Protein AF-A0A1V5Q968-F1 (afdb_monomer_lite)

pLDDT: mean 82.08, std 19.2, range [37.78, 97.69]

Radius of gyration: 20.7 Å; chains: 1; bounding box: 50×70×48 Å

Foldseek 3Di:
DVVVVVVVVVVVVVVVVVVLWVVQQVLQQQDADVVPRDGPVVVVVVVLVPDAADKADWDWTWDDPDVQKIKIKTKIWGQHPVRDIDIWIWIWIARRVVSDIDDTDIDDPVRRVPPVVPPPDDPPPPPDDDPDDDDD

Structure (mmCIF, N/CA/C/O backbone):
data_AF-A0A1V5Q968-F1
#
_entry.id   AF-A0A1V5Q968-F1
#
loop_
_atom_site.group_PDB
_atom_site.id
_atom_site.type_symbol
_atom_site.label_atom_id
_atom_site.label_alt_id
_atom_site.label_comp_id
_atom_site.label_asym_id
_atom_site.label_entity_id
_atom_site.label_seq_id
_atom_site.pdbx_PDB_ins_code
_atom_site.Cartn_x
_atom_site.Cartn_y
_atom_site.Cartn_z
_atom_site.occupancy
_atom_site.B_iso_or_equiv
_atom_site.auth_seq_id
_atom_site.auth_comp_id
_atom_site.auth_asym_id
_atom_site.auth_atom_id
_atom_site.pdbx_PDB_model_num
ATOM 1 N N . MET A 1 1 ? -17.257 30.651 23.021 1.00 62.47 1 MET A N 1
ATOM 2 C CA . MET A 1 1 ? -17.282 29.388 23.792 1.00 62.47 1 MET A CA 1
ATOM 3 C C . MET A 1 1 ? -17.644 28.186 22.922 1.00 62.47 1 MET A C 1
ATOM 5 O O . MET A 1 1 ? -16.875 27.240 22.908 1.00 62.47 1 MET A O 1
ATOM 9 N N . GLU A 1 2 ? -18.739 28.212 22.153 1.00 67.50 2 GLU A N 1
ATOM 10 C CA . GLU A 1 2 ? -19.165 27.058 21.330 1.00 67.50 2 GLU A CA 1
ATOM 11 C C . GLU A 1 2 ? -18.267 26.792 20.101 1.00 67.50 2 GLU A C 1
ATOM 13 O O . GLU A 1 2 ? -17.899 25.649 19.837 1.00 67.50 2 GLU A O 1
ATOM 18 N N . ALA A 1 3 ? -17.796 27.847 19.425 1.00 71.81 3 ALA A N 1
ATOM 19 C CA . ALA A 1 3 ? -16.894 27.733 18.270 1.00 71.81 3 ALA A CA 1
ATOM 20 C C . ALA A 1 3 ? -15.523 27.105 18.607 1.00 71.81 3 ALA A C 1
ATOM 22 O O . ALA A 1 3 ? -14.977 26.327 17.829 1.00 71.81 3 ALA A O 1
ATOM 23 N N . GLU A 1 4 ? -14.973 27.391 19.792 1.00 68.19 4 GLU A N 1
ATOM 24 C CA . GLU A 1 4 ? -13.705 26.800 20.249 1.00 68.19 4 GLU A CA 1
ATOM 25 C C . GLU A 1 4 ? -13.852 25.315 20.603 1.00 68.19 4 GLU A C 1
ATOM 27 O O . GLU A 1 4 ? -12.919 24.535 20.406 1.00 68.19 4 GLU A O 1
ATOM 32 N N . TRP A 1 5 ? -15.020 24.906 21.107 1.00 73.69 5 TRP A N 1
ATOM 33 C CA . TRP A 1 5 ? -15.309 23.503 21.397 1.00 73.69 5 TRP A CA 1
ATOM 34 C C . TRP A 1 5 ? -15.443 22.690 20.104 1.00 73.69 5 TRP A C 1
ATOM 36 O O . TRP A 1 5 ? -14.804 21.646 19.972 1.00 73.69 5 TRP A O 1
ATOM 46 N N . GLN A 1 6 ? -16.164 23.218 19.109 1.00 73.75 6 GLN A N 1
ATOM 47 C CA . GLN A 1 6 ? -16.288 22.588 17.791 1.00 73.75 6 GLN A CA 1
ATOM 48 C C . GLN A 1 6 ? -14.936 22.456 17.070 1.00 73.75 6 GLN A C 1
ATOM 50 O O . GLN A 1 6 ? -14.650 21.411 16.487 1.00 73.75 6 GLN A O 1
ATOM 55 N N . MET A 1 7 ? -14.067 23.470 17.154 1.00 73.56 7 MET A N 1
ATOM 56 C CA . MET A 1 7 ? -12.724 23.416 16.562 1.00 73.56 7 MET A CA 1
ATOM 57 C C . MET A 1 7 ? -11.813 22.384 17.247 1.00 73.56 7 MET A C 1
ATOM 59 O O . MET A 1 7 ? -11.052 21.684 16.585 1.00 73.56 7 MET A O 1
ATOM 63 N N . ARG A 1 8 ? -11.877 22.251 18.577 1.00 70.31 8 ARG A N 1
ATOM 64 C CA . ARG A 1 8 ? -11.086 21.240 19.301 1.00 70.31 8 ARG A CA 1
ATOM 65 C C . ARG A 1 8 ? -11.533 19.818 18.977 1.00 70.31 8 ARG A C 1
ATOM 67 O O . ARG A 1 8 ? -10.690 18.932 18.841 1.00 70.31 8 ARG A O 1
ATOM 74 N N . GLU A 1 9 ? -12.837 19.607 18.843 1.00 63.97 9 GLU A N 1
ATOM 75 C CA . GLU A 1 9 ? -13.395 18.300 18.505 1.00 63.97 9 GLU A CA 1
ATOM 76 C C . GLU A 1 9 ? -13.070 17.908 17.055 1.00 63.97 9 GLU A C 1
ATOM 78 O O . GLU A 1 9 ? -12.655 16.777 16.813 1.00 63.97 9 GLU A O 1
ATOM 83 N N . SER A 1 10 ? -13.115 18.848 16.104 1.00 61.22 10 SER A N 1
ATOM 84 C CA . SER A 1 10 ? -12.710 18.573 14.718 1.00 61.22 10 SER A CA 1
ATOM 85 C C . SER A 1 10 ? -11.217 18.237 14.591 1.00 61.22 10 SER A C 1
ATOM 87 O O . SER A 1 10 ? -10.847 17.312 13.860 1.00 61.22 10 SER A O 1
ATOM 89 N N . ILE A 1 11 ? -10.349 18.913 15.355 1.00 67.62 11 ILE A N 1
ATOM 90 C CA . ILE A 1 11 ? -8.916 18.586 15.432 1.00 67.62 11 ILE A CA 1
ATOM 91 C C . ILE A 1 11 ? -8.724 17.182 16.012 1.00 67.62 11 ILE A C 1
ATOM 93 O O . ILE A 1 11 ? -7.973 16.384 15.453 1.00 67.62 11 ILE A O 1
ATOM 97 N N . ARG A 1 12 ? -9.420 16.842 17.104 1.00 63.16 12 ARG A N 1
ATOM 98 C CA . ARG A 1 12 ? -9.338 15.509 17.719 1.00 63.16 12 ARG A CA 1
ATOM 99 C C . ARG A 1 12 ? -9.789 14.415 16.751 1.00 63.16 12 ARG A C 1
ATOM 101 O O . ARG A 1 12 ? -9.115 13.393 16.654 1.00 63.16 12 ARG A O 1
ATOM 108 N N . GLN A 1 13 ? -10.883 14.629 16.025 1.00 62.81 13 GLN A N 1
ATOM 109 C CA . GLN A 1 13 ? -11.390 13.673 15.039 1.00 62.81 13 GLN A CA 1
ATOM 110 C C . GLN A 1 13 ? -10.415 13.485 13.872 1.00 62.81 13 GLN A C 1
ATOM 112 O O . GLN A 1 13 ? -10.159 12.350 13.479 1.00 62.81 13 GLN A O 1
ATOM 117 N N . THR A 1 14 ? -9.799 14.568 13.388 1.00 65.56 14 THR A N 1
ATOM 118 C CA . THR A 1 14 ? -8.757 14.505 12.348 1.00 65.56 14 THR A CA 1
ATOM 119 C C . THR A 1 14 ? -7.529 13.727 12.831 1.00 65.56 14 THR A C 1
ATOM 121 O O . THR A 1 14 ? -7.051 12.828 12.145 1.00 65.56 14 THR A O 1
ATOM 124 N N . LEU A 1 15 ? -7.047 14.009 14.048 1.00 65.06 15 LEU A N 1
ATOM 125 C CA . LEU A 1 15 ? -5.900 13.305 14.634 1.00 65.06 15 LEU A CA 1
ATOM 126 C C . LEU A 1 15 ? -6.199 11.823 14.902 1.00 65.06 15 LEU A C 1
ATOM 128 O O . LEU A 1 15 ? -5.316 10.980 14.755 1.00 65.06 15 LEU A O 1
ATOM 132 N N . SER A 1 16 ? -7.433 11.497 15.297 1.00 68.38 16 SER A N 1
ATOM 133 C CA . SER A 1 16 ? -7.873 10.110 15.467 1.00 68.38 16 SER A CA 1
ATOM 134 C C . SER A 1 16 ? -7.929 9.379 14.127 1.00 68.38 16 SER A C 1
ATOM 136 O O . SER A 1 16 ? -7.451 8.254 14.043 1.00 68.38 16 SER A O 1
ATOM 138 N N . GLY A 1 17 ? -8.455 10.027 13.082 1.00 74.69 17 GLY A N 1
ATOM 139 C CA . GLY A 1 17 ? -8.493 9.485 11.724 1.00 74.69 17 GLY A CA 1
ATOM 140 C C . GLY A 1 17 ? -7.100 9.141 11.200 1.00 74.69 17 GLY A C 1
ATOM 141 O O . GLY A 1 17 ? -6.886 8.007 10.787 1.00 74.69 17 GLY A O 1
ATOM 142 N N . GLY A 1 18 ? -6.136 10.059 11.333 1.00 81.25 18 GLY A N 1
ATOM 143 C CA . GLY A 1 18 ? -4.750 9.812 10.915 1.00 81.25 18 GLY A CA 1
ATOM 144 C C . GLY A 1 18 ? -4.086 8.645 11.658 1.00 81.25 18 GLY A C 1
ATOM 145 O O . GLY A 1 18 ? -3.414 7.822 11.046 1.00 81.25 18 GLY A O 1
ATOM 146 N N . ARG A 1 19 ? -4.335 8.493 12.967 1.00 87.56 19 ARG A N 1
ATOM 147 C CA . ARG A 1 19 ? -3.833 7.333 13.730 1.00 87.56 19 ARG A CA 1
ATOM 148 C C . ARG A 1 19 ? -4.459 6.012 13.287 1.00 87.56 19 ARG A C 1
ATOM 150 O O . ARG A 1 19 ? -3.768 4.998 13.267 1.00 87.56 19 ARG A O 1
ATOM 157 N N . GLU A 1 20 ? -5.756 6.006 12.981 1.00 90.88 20 GLU A N 1
ATOM 158 C CA . GLU A 1 20 ? -6.440 4.814 12.466 1.00 90.88 20 GLU A CA 1
ATOM 159 C C . GLU A 1 20 ? -5.928 4.448 11.058 1.00 90.88 20 GLU A C 1
ATOM 161 O O . GLU A 1 20 ? -5.723 3.270 10.774 1.00 90.88 20 GLU A O 1
ATOM 166 N N . GLU A 1 21 ? -5.647 5.437 10.204 1.00 93.44 21 GLU A N 1
ATOM 167 C CA . GLU A 1 21 ? -5.041 5.240 8.878 1.00 93.44 21 GLU A CA 1
ATOM 168 C C . GLU A 1 21 ? -3.638 4.626 8.972 1.00 93.44 21 GLU A C 1
ATOM 170 O O . GLU A 1 21 ? -3.377 3.597 8.344 1.00 93.44 21 GLU A O 1
ATOM 175 N N . ASP A 1 22 ? -2.763 5.184 9.812 1.00 95.00 22 ASP A N 1
ATOM 176 C CA . ASP A 1 22 ? -1.421 4.640 10.055 1.00 95.00 22 ASP A CA 1
ATOM 177 C C . ASP A 1 22 ? -1.481 3.215 10.627 1.00 95.00 22 ASP A C 1
ATOM 179 O O . ASP A 1 22 ? -0.702 2.339 10.233 1.00 95.00 22 ASP A O 1
ATOM 183 N N . ALA A 1 23 ? -2.434 2.953 11.529 1.00 94.94 23 ALA A N 1
ATOM 184 C CA . ALA A 1 23 ? -2.665 1.623 12.079 1.00 94.94 23 ALA A CA 1
ATOM 185 C C . ALA A 1 23 ? -3.129 0.632 11.000 1.00 94.94 23 ALA A C 1
ATOM 187 O O . ALA A 1 23 ? -2.669 -0.509 10.995 1.00 94.94 23 ALA A O 1
ATOM 188 N N . ALA A 1 24 ? -3.988 1.052 10.066 1.00 96.88 24 ALA A N 1
ATOM 189 C CA . ALA A 1 24 ? -4.430 0.214 8.953 1.00 96.88 24 ALA A CA 1
ATOM 190 C C . ALA A 1 24 ? -3.278 -0.112 7.993 1.00 96.88 24 ALA A C 1
ATOM 192 O O . ALA A 1 24 ? -3.108 -1.274 7.623 1.00 96.88 24 ALA A O 1
ATOM 193 N N . ILE A 1 25 ? -2.446 0.877 7.642 1.00 97.69 25 ILE A N 1
ATOM 194 C CA . ILE A 1 25 ? -1.252 0.660 6.809 1.00 97.69 25 ILE A CA 1
ATOM 195 C C . ILE A 1 25 ? -0.288 -0.303 7.502 1.00 97.69 25 ILE A C 1
ATOM 197 O O . ILE A 1 25 ? 0.180 -1.256 6.881 1.00 97.69 25 ILE A O 1
ATOM 201 N N . THR A 1 26 ? -0.005 -0.077 8.786 1.00 97.56 26 THR A N 1
ATOM 202 C CA . THR A 1 26 ? 0.889 -0.934 9.581 1.00 97.56 26 THR A CA 1
ATOM 203 C C . THR A 1 26 ? 0.372 -2.366 9.609 1.00 97.56 26 THR A C 1
ATOM 205 O O . THR A 1 26 ? 1.103 -3.298 9.284 1.00 97.56 26 THR A O 1
ATOM 208 N N . MET A 1 27 ? -0.921 -2.529 9.889 1.00 97.38 27 MET A N 1
ATOM 209 C CA . MET A 1 27 ? -1.563 -3.831 9.946 1.00 97.38 27 MET A CA 1
ATOM 210 C C . MET A 1 27 ? -1.476 -4.592 8.617 1.00 97.38 27 MET A C 1
ATOM 212 O O . MET A 1 27 ? -1.217 -5.791 8.630 1.00 97.38 27 MET A O 1
ATOM 216 N N . VAL A 1 28 ? -1.656 -3.916 7.477 1.00 97.38 28 VAL A N 1
ATOM 217 C CA . VAL A 1 28 ? -1.469 -4.546 6.160 1.00 97.38 28 VAL A CA 1
ATOM 218 C C . VAL A 1 28 ? -0.020 -4.937 5.956 1.00 97.38 28 VAL A C 1
ATOM 220 O O . VAL A 1 28 ? 0.241 -6.083 5.619 1.00 97.38 28 VAL A O 1
ATOM 223 N N . ARG A 1 29 ? 0.923 -4.018 6.189 1.00 97.50 29 ARG A N 1
ATOM 224 C CA . ARG A 1 29 ? 2.355 -4.250 5.955 1.00 97.50 29 ARG A CA 1
ATOM 225 C C . ARG A 1 29 ? 2.900 -5.432 6.753 1.00 97.50 29 ARG A C 1
ATOM 227 O O . ARG A 1 29 ? 3.737 -6.160 6.227 1.00 97.50 29 ARG A O 1
ATOM 234 N N . GLU A 1 30 ? 2.423 -5.620 7.979 1.00 96.56 30 GLU A N 1
ATOM 235 C CA . GLU A 1 30 ? 2.827 -6.708 8.87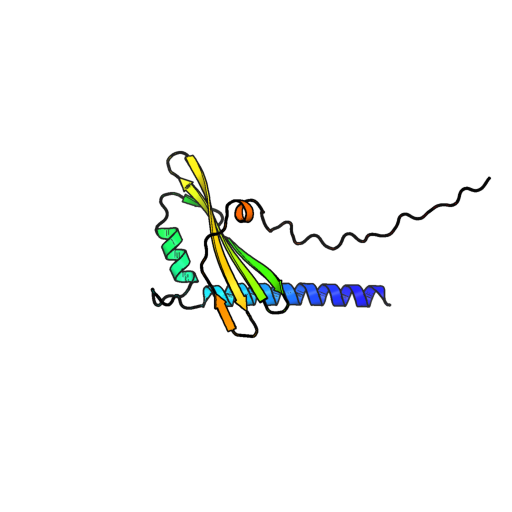7 1.00 96.56 30 GLU A CA 1
ATOM 236 C C . GLU A 1 30 ? 2.047 -8.013 8.652 1.00 96.56 30 GLU A C 1
ATOM 238 O O . GLU A 1 30 ? 2.467 -9.069 9.130 1.00 96.56 30 GLU A O 1
ATOM 243 N N . HIS A 1 31 ? 0.930 -7.973 7.918 1.00 95.12 31 HIS A N 1
ATOM 244 C CA . HIS A 1 31 ? 0.133 -9.162 7.637 1.00 95.12 31 HIS A CA 1
ATOM 245 C C . HIS A 1 31 ? 0.948 -10.202 6.859 1.00 95.12 31 HIS A C 1
ATOM 247 O O . HIS A 1 31 ? 1.742 -9.862 5.982 1.00 95.12 31 HIS A O 1
ATOM 253 N N . LYS A 1 32 ? 0.749 -11.484 7.171 1.00 93.00 32 LYS A N 1
ATOM 254 C CA . LYS A 1 32 ? 1.422 -12.589 6.483 1.00 93.00 32 LYS A CA 1
ATOM 255 C C . LYS A 1 32 ? 0.696 -12.925 5.187 1.00 93.00 32 LYS A C 1
ATOM 257 O O . LYS A 1 32 ? -0.508 -13.150 5.201 1.00 93.00 32 LYS A O 1
ATOM 262 N N . VAL A 1 33 ? 1.436 -13.017 4.087 1.00 86.69 33 VAL A N 1
ATOM 263 C CA . VAL A 1 33 ? 0.923 -13.550 2.820 1.00 86.69 33 VAL A CA 1
ATOM 264 C C . VAL A 1 33 ? 0.945 -15.081 2.909 1.00 86.69 33 VAL A C 1
ATOM 266 O O . VAL A 1 33 ? 2.041 -15.648 2.971 1.00 86.69 33 VAL A O 1
ATOM 269 N N . PRO A 1 34 ? -0.215 -15.771 2.915 1.00 77.38 34 PRO A N 1
ATOM 270 C CA . PRO A 1 34 ? -0.275 -17.210 3.191 1.00 77.38 34 PRO A CA 1
ATOM 271 C C . PRO A 1 34 ? 0.568 -18.068 2.241 1.00 77.38 34 PRO A C 1
ATOM 273 O O . PRO A 1 34 ? 1.122 -19.082 2.649 1.00 77.38 34 PRO A O 1
ATOM 276 N N . GLU A 1 35 ? 0.691 -17.651 0.982 1.00 79.31 35 GLU A N 1
ATOM 277 C CA . GLU A 1 35 ? 1.375 -18.417 -0.067 1.00 79.31 35 GLU A CA 1
ATOM 278 C C . GLU A 1 35 ? 2.905 -18.302 -0.022 1.00 79.31 35 GLU A C 1
ATOM 280 O O . GLU A 1 35 ? 3.602 -19.133 -0.599 1.00 79.31 35 GLU A O 1
ATOM 285 N N . ALA A 1 36 ? 3.442 -17.275 0.645 1.00 77.56 36 ALA A N 1
ATOM 286 C CA . ALA A 1 36 ? 4.862 -16.926 0.571 1.00 77.56 36 ALA A CA 1
ATOM 287 C C . ALA A 1 36 ? 5.574 -16.880 1.935 1.00 77.56 36 ALA A C 1
ATOM 289 O O . ALA A 1 36 ? 6.781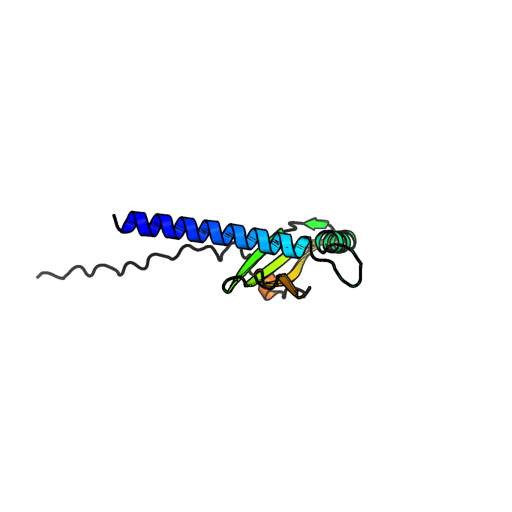 -16.640 1.966 1.00 77.56 36 ALA A O 1
ATOM 290 N N . ASP A 1 37 ? 4.840 -17.073 3.040 1.00 86.81 37 ASP A N 1
ATOM 291 C CA . ASP A 1 37 ? 5.310 -17.002 4.439 1.00 86.81 37 ASP A CA 1
ATOM 292 C C . ASP A 1 37 ? 6.126 -15.734 4.786 1.00 86.81 37 ASP A C 1
ATOM 294 O O . ASP A 1 37 ? 6.929 -15.676 5.719 1.00 86.81 37 ASP A O 1
ATOM 298 N N . VAL A 1 38 ? 5.889 -14.654 4.049 1.00 92.50 38 VAL A N 1
ATOM 299 C CA . VAL A 1 38 ? 6.505 -13.340 4.261 1.00 92.50 38 VAL A CA 1
ATOM 300 C C . VAL A 1 38 ? 5.450 -12.310 4.624 1.00 92.50 38 VAL A C 1
ATOM 302 O O . VAL A 1 38 ? 4.253 -12.522 4.415 1.00 92.50 38 VAL A O 1
ATOM 305 N N . SER A 1 39 ? 5.889 -11.196 5.199 1.00 96.56 39 SER A N 1
ATOM 306 C CA . SER A 1 39 ? 5.017 -10.040 5.390 1.00 96.56 39 SER A CA 1
ATOM 307 C C . SER A 1 39 ? 4.583 -9.454 4.041 1.00 96.56 39 SER A C 1
ATOM 309 O O . SER A 1 39 ? 5.292 -9.579 3.038 1.00 96.56 39 SER A O 1
ATOM 311 N N . VAL A 1 40 ? 3.441 -8.769 3.998 1.00 96.25 40 VAL A N 1
ATOM 312 C CA . VAL A 1 40 ? 3.013 -8.026 2.802 1.00 96.25 40 VAL A CA 1
ATOM 313 C C . VAL A 1 40 ? 4.066 -6.993 2.406 1.00 96.25 40 VAL A C 1
ATOM 315 O O . VAL A 1 40 ? 4.293 -6.806 1.217 1.00 96.25 40 VAL A O 1
ATOM 318 N N . ALA A 1 41 ? 4.742 -6.345 3.360 1.00 96.19 41 ALA A N 1
ATOM 319 C CA . ALA A 1 41 ? 5.807 -5.392 3.046 1.00 96.19 41 ALA A CA 1
ATOM 320 C C . ALA A 1 41 ? 6.964 -6.043 2.267 1.00 96.19 41 ALA A C 1
ATOM 322 O O . ALA A 1 41 ? 7.402 -5.503 1.253 1.00 96.19 41 ALA A O 1
ATOM 323 N N . GLU A 1 42 ? 7.428 -7.213 2.709 1.00 96.38 42 GLU A N 1
ATOM 324 C CA . GLU A 1 42 ? 8.468 -7.979 2.010 1.00 96.38 42 GLU A CA 1
ATOM 325 C C . GLU A 1 42 ? 7.974 -8.503 0.660 1.00 96.38 42 GLU A C 1
ATOM 327 O O . GLU A 1 42 ? 8.708 -8.475 -0.326 1.00 96.38 42 GLU A O 1
ATOM 332 N N . TRP A 1 43 ? 6.725 -8.965 0.591 1.00 95.56 43 TRP A N 1
ATOM 333 C CA . TRP A 1 43 ? 6.125 -9.424 -0.656 1.00 95.56 43 TRP A CA 1
ATOM 334 C C . TRP A 1 43 ? 5.988 -8.288 -1.680 1.00 95.56 43 TRP A C 1
ATOM 336 O O . TRP A 1 43 ? 6.380 -8.469 -2.829 1.00 95.56 43 TRP A O 1
ATOM 346 N N . VAL A 1 44 ? 5.528 -7.101 -1.270 1.00 95.50 44 VAL A N 1
ATOM 347 C CA . VAL A 1 44 ? 5.474 -5.909 -2.132 1.00 95.50 44 VAL A CA 1
ATOM 348 C C . VAL A 1 44 ? 6.869 -5.543 -2.623 1.00 95.50 44 VAL A C 1
ATOM 350 O O . VAL A 1 44 ? 7.022 -5.246 -3.802 1.00 95.50 44 VAL A O 1
ATOM 353 N N . GLN A 1 45 ? 7.895 -5.617 -1.771 1.00 95.62 45 GLN A N 1
ATOM 354 C CA . GLN A 1 45 ? 9.265 -5.367 -2.218 1.00 95.62 45 GLN A CA 1
ATOM 355 C C . GLN A 1 45 ? 9.683 -6.349 -3.322 1.00 95.62 45 GLN A C 1
ATOM 357 O O . GLN A 1 45 ? 10.187 -5.913 -4.349 1.00 95.62 45 GLN A O 1
ATOM 362 N N . ARG A 1 46 ? 9.376 -7.647 -3.180 1.00 95.00 46 ARG A N 1
ATOM 363 C CA . ARG A 1 46 ? 9.630 -8.643 -4.239 1.00 95.00 46 ARG A CA 1
ATOM 364 C C . ARG A 1 46 ? 8.872 -8.338 -5.531 1.00 95.00 46 ARG A C 1
ATOM 366 O O . ARG A 1 46 ? 9.401 -8.588 -6.608 1.00 95.00 46 ARG A O 1
ATOM 373 N N . VAL A 1 47 ? 7.647 -7.816 -5.432 1.00 92.94 47 VAL A N 1
ATOM 374 C CA . VAL A 1 47 ? 6.877 -7.371 -6.604 1.00 92.94 47 VAL A CA 1
ATOM 375 C C . VAL A 1 47 ? 7.600 -6.228 -7.307 1.00 92.94 47 VAL A C 1
ATOM 377 O O . VAL A 1 47 ? 7.734 -6.281 -8.523 1.00 92.94 47 VAL A O 1
ATOM 380 N N . LEU A 1 48 ? 8.087 -5.229 -6.564 1.00 95.00 48 LEU A N 1
ATOM 381 C CA . LEU A 1 48 ? 8.836 -4.106 -7.133 1.00 95.00 48 LEU A CA 1
ATOM 382 C C . LEU A 1 48 ? 10.154 -4.555 -7.769 1.00 95.00 48 LEU A C 1
ATOM 384 O O . LEU A 1 48 ? 10.458 -4.129 -8.877 1.00 95.00 48 LEU A O 1
ATOM 388 N N . ASP A 1 49 ? 10.895 -5.442 -7.105 1.00 94.81 49 ASP A N 1
ATOM 389 C CA . ASP A 1 49 ? 12.179 -5.960 -7.594 1.00 94.81 49 ASP A CA 1
ATOM 390 C C . ASP A 1 49 ? 12.024 -6.795 -8.881 1.00 94.81 49 ASP A C 1
ATOM 392 O O . ASP A 1 49 ? 12.978 -6.958 -9.638 1.00 94.81 49 ASP A O 1
ATOM 396 N N . ALA A 1 50 ? 10.827 -7.336 -9.132 1.00 93.75 50 ALA A N 1
ATOM 397 C CA . ALA A 1 50 ? 10.500 -8.112 -10.326 1.00 93.75 50 ALA A CA 1
ATOM 398 C C . ALA A 1 50 ? 9.972 -7.261 -11.498 1.00 93.75 50 ALA A C 1
ATOM 400 O O . ALA A 1 50 ? 9.692 -7.807 -12.567 1.00 93.75 50 ALA A O 1
ATOM 401 N N . VAL A 1 51 ? 9.787 -5.949 -11.314 1.00 93.88 51 VAL A N 1
ATOM 402 C CA . VAL A 1 51 ? 9.340 -5.049 -12.383 1.00 93.88 51 VAL A CA 1
ATOM 403 C C . VAL A 1 51 ? 10.480 -4.799 -13.368 1.00 93.88 51 VAL A C 1
ATOM 405 O O . VAL A 1 51 ? 11.583 -4.435 -12.977 1.00 93.88 51 VAL A O 1
ATOM 408 N N . ASP A 1 52 ? 10.187 -4.938 -14.661 1.00 92.25 52 ASP A N 1
ATOM 409 C CA . ASP A 1 52 ? 11.081 -4.492 -15.729 1.00 92.25 52 ASP A CA 1
ATOM 410 C C . ASP A 1 52 ? 10.893 -2.985 -15.972 1.00 92.25 52 ASP A C 1
ATOM 412 O O . ASP A 1 52 ? 9.851 -2.550 -16.473 1.00 92.25 52 ASP A O 1
ATOM 416 N N . GLY A 1 53 ? 11.877 -2.190 -15.550 1.00 92.69 53 GLY A N 1
ATOM 417 C CA . GLY A 1 53 ? 11.870 -0.728 -15.620 1.00 92.69 53 GLY A CA 1
ATOM 418 C C . GLY A 1 53 ? 12.134 -0.052 -14.274 1.00 92.69 53 GLY A C 1
ATOM 419 O O . GLY A 1 53 ? 12.304 -0.700 -13.242 1.00 92.69 53 GLY A O 1
ATOM 420 N N . ASP A 1 54 ? 12.147 1.279 -14.284 1.00 95.62 54 ASP A N 1
ATOM 421 C CA . ASP A 1 54 ? 12.388 2.076 -13.084 1.00 95.62 54 ASP A CA 1
ATOM 422 C C . ASP A 1 54 ? 11.088 2.292 -12.304 1.00 95.62 54 ASP A C 1
ATOM 424 O O . ASP A 1 54 ? 10.120 2.879 -12.802 1.00 95.62 54 ASP A O 1
ATOM 428 N N . VAL A 1 55 ? 11.072 1.848 -11.046 1.00 96.06 55 VAL A N 1
ATOM 429 C CA . VAL A 1 55 ? 9.962 2.092 -10.120 1.00 96.06 55 VAL A CA 1
ATOM 430 C C . VAL A 1 55 ? 10.083 3.491 -9.524 1.00 96.06 55 VAL A C 1
ATOM 432 O O . VAL A 1 55 ? 11.064 3.840 -8.868 1.00 96.06 55 VAL A O 1
ATOM 435 N N . MET A 1 56 ? 9.031 4.283 -9.687 1.00 94.62 56 MET A N 1
ATOM 436 C CA . MET A 1 56 ? 8.935 5.651 -9.203 1.00 94.62 56 MET A CA 1
ATOM 437 C C . MET A 1 56 ? 7.729 5.838 -8.282 1.00 94.62 56 MET A C 1
ATOM 439 O O . MET A 1 56 ? 6.674 5.227 -8.452 1.00 94.62 56 MET A O 1
ATOM 443 N N . PHE A 1 57 ? 7.882 6.752 -7.322 1.00 94.12 57 PHE A N 1
ATOM 444 C CA . PHE A 1 57 ? 6.819 7.206 -6.418 1.00 94.12 57 PHE A CA 1
ATOM 445 C C . PHE A 1 57 ? 6.044 6.088 -5.683 1.00 94.12 57 PHE A C 1
ATOM 447 O O . PHE A 1 57 ? 4.815 6.171 -5.607 1.00 94.12 57 PHE A O 1
ATOM 454 N N . PRO A 1 58 ? 6.709 5.060 -5.113 1.00 95.62 58 PRO A N 1
ATOM 455 C CA . PRO A 1 58 ? 6.010 4.060 -4.315 1.00 95.62 58 PRO A CA 1
ATOM 456 C C . PRO A 1 58 ? 5.355 4.731 -3.104 1.00 95.62 58 PRO A C 1
ATOM 458 O O . PRO A 1 58 ? 6.004 5.458 -2.346 1.00 95.62 58 PRO A O 1
ATOM 461 N N . ARG A 1 59 ? 4.054 4.508 -2.917 1.00 95.31 59 ARG A N 1
ATOM 462 C CA . ARG A 1 59 ? 3.281 5.170 -1.863 1.00 95.31 59 ARG A CA 1
ATOM 463 C C . ARG A 1 59 ? 2.247 4.232 -1.260 1.00 95.31 59 ARG A C 1
ATOM 465 O O . ARG A 1 59 ? 1.482 3.605 -1.984 1.00 95.31 59 ARG A O 1
ATOM 472 N N . TRP A 1 60 ? 2.197 4.226 0.069 1.00 96.25 60 TRP A N 1
ATOM 473 C CA . TRP A 1 60 ? 1.112 3.652 0.862 1.00 96.25 60 TRP A CA 1
ATOM 474 C C . TRP A 1 60 ? 0.116 4.739 1.245 1.00 96.25 60 TRP A C 1
ATOM 476 O O . TRP A 1 60 ? 0.522 5.837 1.627 1.00 96.25 60 TRP A O 1
ATOM 486 N N . GLN A 1 61 ? -1.172 4.435 1.157 1.00 95.31 61 GLN A N 1
ATOM 487 C CA . GLN A 1 61 ? -2.243 5.319 1.603 1.00 95.31 61 GLN A CA 1
ATOM 488 C C . GLN A 1 61 ? -3.370 4.488 2.213 1.00 95.31 61 GLN A C 1
ATOM 490 O O . GLN A 1 61 ? -3.572 3.344 1.815 1.00 95.31 61 GLN A O 1
ATOM 495 N N . ALA A 1 62 ? -4.113 5.051 3.160 1.00 95.12 62 ALA A N 1
ATOM 496 C CA . ALA A 1 62 ? -5.300 4.424 3.724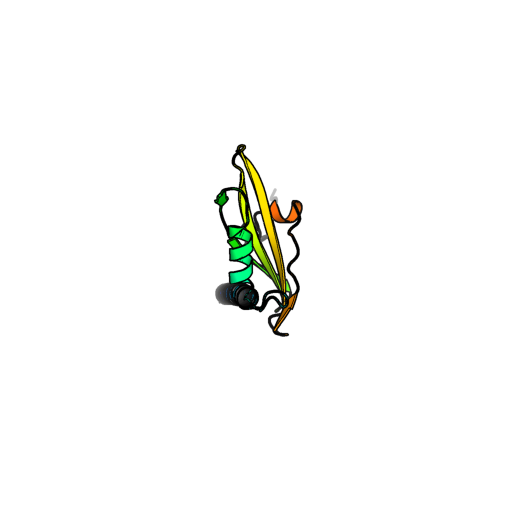 1.00 95.12 62 ALA A CA 1
ATOM 497 C C . ALA A 1 62 ? -6.492 5.367 3.620 1.00 95.12 62 ALA A C 1
ATOM 499 O O . ALA A 1 62 ? -6.351 6.578 3.758 1.00 95.12 62 ALA A O 1
ATOM 500 N N . TYR A 1 63 ? -7.668 4.789 3.394 1.00 90.44 63 TYR A N 1
ATOM 501 C CA . TYR A 1 63 ? -8.924 5.516 3.284 1.00 90.44 63 TYR A CA 1
ATOM 502 C C . TYR A 1 63 ? -9.959 4.892 4.181 1.00 90.44 63 TYR A C 1
ATOM 504 O O . TYR A 1 63 ? -10.249 3.697 4.085 1.00 90.44 63 TYR A O 1
ATOM 512 N N . ARG A 1 64 ? -10.577 5.718 5.017 1.00 92.25 64 ARG A N 1
ATOM 513 C CA . ARG A 1 64 ? -11.699 5.278 5.830 1.00 92.25 64 ARG A CA 1
ATOM 514 C C . ARG A 1 64 ? -12.903 4.974 4.938 1.00 92.25 64 ARG A C 1
ATOM 516 O O . ARG A 1 64 ? -13.441 5.862 4.282 1.00 92.25 64 ARG A O 1
ATOM 523 N N . ARG A 1 65 ? -13.354 3.719 4.938 1.00 90.81 65 ARG A N 1
ATOM 524 C CA . ARG A 1 65 ? -14.608 3.289 4.294 1.00 90.81 65 ARG A CA 1
ATOM 525 C C . ARG A 1 65 ? -15.777 3.330 5.274 1.00 90.81 65 ARG A C 1
ATOM 527 O O . ARG A 1 65 ? -16.882 3.703 4.896 1.00 90.81 65 ARG A O 1
ATOM 534 N N . ALA A 1 66 ? -15.519 2.976 6.530 1.00 90.75 66 ALA A N 1
ATOM 535 C CA . ALA A 1 66 ? -16.448 3.090 7.650 1.00 90.75 66 ALA A CA 1
ATOM 536 C C . ALA A 1 66 ? -15.660 3.191 8.969 1.00 90.75 66 ALA A C 1
ATOM 538 O O . ALA A 1 66 ? -14.431 3.127 8.981 1.00 90.75 66 ALA A O 1
ATOM 539 N N . VAL A 1 67 ? -16.350 3.340 10.101 1.00 89.44 67 VAL A N 1
ATOM 540 C CA . VAL A 1 67 ? -15.699 3.312 11.422 1.00 89.44 67 VAL A CA 1
ATOM 541 C C . VAL A 1 67 ? -14.969 1.978 11.610 1.00 89.44 67 VAL A C 1
ATOM 543 O O . VAL A 1 67 ? -15.583 0.922 11.500 1.00 89.44 67 VAL A O 1
ATOM 546 N N . GLY A 1 68 ? -13.656 2.033 11.852 1.00 89.31 68 GLY A N 1
ATOM 547 C CA . GLY A 1 68 ? -12.799 0.852 11.985 1.00 89.31 68 GLY A CA 1
ATOM 548 C C . GLY A 1 68 ? -12.528 0.076 10.689 1.00 89.31 68 GLY A C 1
ATOM 549 O O . GLY A 1 68 ? -11.745 -0.868 10.730 1.00 89.31 68 GLY A O 1
ATOM 550 N N . ARG A 1 69 ? -13.112 0.469 9.545 1.00 95.88 69 ARG A N 1
ATOM 551 C CA . ARG A 1 69 ? -12.912 -0.203 8.252 1.00 95.88 69 ARG A CA 1
ATOM 552 C C . ARG A 1 69 ? -12.226 0.711 7.248 1.00 95.88 69 ARG A C 1
ATOM 554 O O . ARG A 1 69 ? -12.731 1.789 6.923 1.00 95.88 69 ARG A O 1
ATOM 561 N N . TYR A 1 70 ? -11.111 0.237 6.718 1.00 96.69 70 TYR A N 1
ATOM 562 C CA . TYR A 1 70 ? -10.228 0.974 5.829 1.00 96.69 70 TYR A CA 1
ATOM 563 C C . TYR A 1 70 ? -10.014 0.222 4.527 1.00 96.69 70 TYR A C 1
ATOM 565 O O . TYR A 1 70 ? -10.117 -1.000 4.467 1.00 96.69 70 TYR A O 1
ATOM 573 N N . GLU A 1 71 ? -9.694 0.966 3.482 1.00 96.81 71 GLU A N 1
ATOM 574 C CA . GLU A 1 71 ? -9.046 0.413 2.308 1.00 96.81 71 GLU A CA 1
ATOM 575 C C . GLU A 1 71 ? -7.637 0.990 2.225 1.00 96.81 71 GLU A C 1
ATOM 577 O O . GLU A 1 71 ? -7.461 2.208 2.244 1.00 96.81 71 GLU A O 1
ATOM 582 N N . VAL A 1 72 ? -6.641 0.114 2.192 1.00 97.38 72 VAL A N 1
ATOM 583 C CA . VAL A 1 72 ? -5.225 0.466 2.120 1.00 97.38 72 VAL A CA 1
ATOM 584 C C . VAL A 1 72 ? -4.755 0.222 0.705 1.00 97.38 72 VAL A C 1
ATOM 586 O O . VAL A 1 72 ? -4.946 -0.866 0.168 1.00 97.38 72 VAL A O 1
ATOM 589 N N . TRP A 1 73 ? -4.160 1.233 0.093 1.00 97.00 73 TRP A N 1
ATOM 590 C CA . TRP A 1 73 ? -3.643 1.190 -1.264 1.00 97.00 73 TRP A CA 1
AT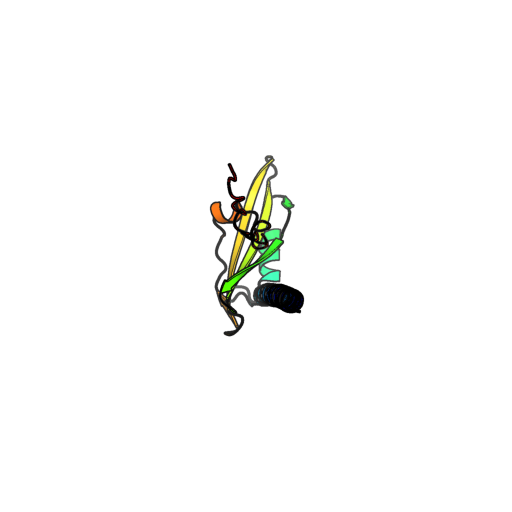OM 591 C C . TRP A 1 73 ? -2.122 1.283 -1.238 1.00 97.00 73 TRP A C 1
ATOM 593 O O . TRP A 1 73 ? -1.547 2.066 -0.478 1.00 97.00 73 TRP A O 1
ATOM 603 N N . PHE A 1 74 ? -1.481 0.521 -2.114 1.00 97.31 74 PHE A N 1
ATOM 604 C CA . PHE A 1 74 ? -0.089 0.707 -2.488 1.00 97.31 74 PHE A CA 1
ATOM 605 C C . PHE A 1 74 ? -0.023 1.009 -3.981 1.00 97.31 74 PHE A C 1
ATOM 607 O O . PHE A 1 74 ? -0.449 0.189 -4.785 1.00 97.31 74 PHE A O 1
ATOM 614 N N . SER A 1 75 ? 0.498 2.169 -4.369 1.00 96.62 75 SER A N 1
ATOM 615 C CA . SER A 1 75 ? 0.608 2.561 -5.780 1.00 96.62 75 SER A CA 1
ATOM 616 C C . SER A 1 75 ? 2.031 2.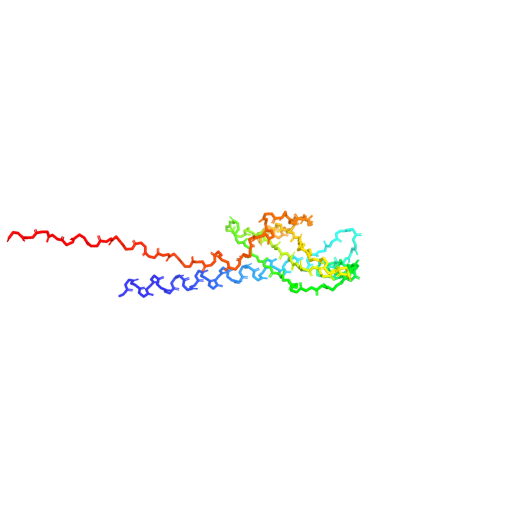949 -6.143 1.00 96.62 75 SER A C 1
ATOM 618 O O . SER A 1 75 ? 2.751 3.490 -5.304 1.00 96.62 75 SER A O 1
ATOM 620 N N . TYR A 1 76 ? 2.404 2.725 -7.398 1.00 96.25 76 TYR A N 1
ATOM 621 C CA . TYR A 1 76 ? 3.707 3.076 -7.950 1.00 96.25 76 TYR A CA 1
ATOM 622 C C . TYR A 1 76 ? 3.604 3.313 -9.461 1.00 96.25 76 TYR A C 1
ATOM 624 O O . TYR A 1 76 ? 2.653 2.877 -10.114 1.00 96.25 76 TYR A O 1
ATOM 632 N N . THR A 1 77 ? 4.581 4.020 -10.014 1.00 96.19 77 THR A N 1
ATOM 633 C CA . THR A 1 77 ? 4.724 4.245 -11.454 1.00 96.19 77 THR A CA 1
ATOM 634 C C . THR A 1 77 ? 5.928 3.463 -11.957 1.00 96.19 77 THR A C 1
ATOM 636 O O . THR A 1 77 ? 6.951 3.425 -11.285 1.00 96.19 77 THR A O 1
ATOM 639 N N . VAL A 1 78 ? 5.817 2.856 -13.131 1.00 96.19 78 VAL A N 1
ATOM 640 C CA . VAL A 1 78 ? 6.905 2.168 -13.825 1.00 96.19 78 VAL A CA 1
ATOM 641 C C . VAL A 1 78 ? 7.263 2.973 -15.066 1.00 96.19 78 VAL A C 1
ATOM 643 O O . VAL A 1 78 ? 6.387 3.257 -15.884 1.00 96.19 78 VAL A O 1
ATOM 646 N N . LEU A 1 79 ? 8.534 3.345 -15.195 1.00 95.69 79 LEU A N 1
ATOM 647 C CA . LEU A 1 79 ? 9.107 3.879 -16.427 1.00 95.69 79 LEU A CA 1
ATOM 648 C C . LEU A 1 79 ? 9.874 2.754 -17.127 1.00 95.69 79 LEU A C 1
ATOM 650 O O . LEU A 1 79 ? 10.940 2.343 -16.673 1.00 95.69 79 LEU A O 1
ATOM 654 N N . ALA A 1 80 ? 9.313 2.237 -18.214 1.00 92.62 80 ALA A N 1
ATOM 655 C CA . ALA A 1 80 ? 9.948 1.197 -19.010 1.00 92.62 80 ALA A CA 1
ATOM 656 C C . ALA A 1 80 ? 11.076 1.772 -19.887 1.00 92.62 80 ALA A C 1
ATOM 658 O O . ALA A 1 80 ? 11.116 2.969 -20.185 1.00 92.62 80 ALA A O 1
ATOM 659 N N . GLY A 1 81 ? 11.993 0.909 -20.334 1.00 89.50 81 GLY A N 1
ATOM 660 C CA . GLY A 1 81 ? 13.151 1.314 -21.146 1.00 89.50 81 GLY A CA 1
ATOM 661 C C . GLY A 1 81 ? 12.801 1.891 -22.526 1.00 89.50 81 GLY A C 1
ATOM 662 O O . GLY A 1 81 ? 13.624 2.569 -23.135 1.00 89.50 81 GLY A O 1
ATOM 663 N N . ASP A 1 82 ? 11.579 1.663 -23.010 1.00 92.44 82 ASP A N 1
ATOM 664 C CA . ASP A 1 82 ? 11.028 2.252 -24.236 1.00 92.44 82 ASP A CA 1
ATOM 665 C C . ASP A 1 82 ? 10.409 3.650 -24.016 1.00 92.44 82 ASP A C 1
ATOM 667 O O . ASP A 1 82 ? 9.902 4.263 -24.956 1.00 92.44 82 ASP A O 1
ATOM 671 N N . GLY A 1 83 ? 10.461 4.166 -22.783 1.00 89.19 83 GLY A N 1
ATOM 672 C CA . GLY A 1 83 ? 9.859 5.436 -22.385 1.00 89.19 83 GLY A CA 1
ATOM 673 C C . GLY A 1 83 ? 8.376 5.339 -22.019 1.00 89.19 83 GLY A C 1
ATOM 674 O O . GLY A 1 83 ? 7.769 6.368 -21.708 1.00 89.19 83 GLY A O 1
ATOM 675 N N . THR A 1 84 ? 7.778 4.144 -22.031 1.00 93.50 84 THR A N 1
ATOM 676 C CA . THR A 1 84 ? 6.390 3.945 -21.606 1.00 93.50 84 THR A CA 1
ATOM 677 C C . THR A 1 84 ? 6.263 4.174 -20.102 1.00 93.50 84 THR A C 1
ATOM 679 O O . THR A 1 84 ? 7.043 3.654 -19.305 1.00 93.50 84 THR A O 1
ATOM 682 N N . VAL A 1 85 ? 5.247 4.946 -19.711 1.00 94.00 85 VAL A N 1
ATOM 683 C CA . VAL A 1 85 ? 4.910 5.211 -18.309 1.00 94.00 85 VAL A CA 1
ATOM 684 C C . VAL A 1 85 ? 3.624 4.477 -17.961 1.00 94.00 85 VAL A C 1
ATOM 686 O O . VAL A 1 85 ? 2.577 4.753 -18.546 1.00 94.00 85 VAL A O 1
ATOM 689 N N . ASP A 1 86 ? 3.696 3.581 -16.983 1.00 93.62 86 ASP A N 1
ATOM 690 C CA . ASP A 1 86 ? 2.560 2.787 -16.521 1.00 93.62 86 ASP A CA 1
ATOM 691 C C . ASP A 1 86 ? 2.346 2.981 -15.018 1.00 93.62 86 ASP A C 1
ATOM 693 O O . ASP A 1 86 ? 3.279 2.869 -14.224 1.00 93.62 86 ASP A O 1
ATOM 697 N N . LYS A 1 87 ? 1.115 3.289 -14.605 1.00 94.81 87 LYS A N 1
ATOM 698 C CA . LYS A 1 87 ? 0.772 3.417 -13.185 1.00 94.81 87 LYS A CA 1
ATOM 699 C C . LYS A 1 87 ? 0.121 2.119 -12.737 1.00 94.81 87 LYS A C 1
ATOM 701 O O . LYS A 1 87 ? -0.815 1.646 -13.370 1.00 94.81 87 LYS A O 1
ATOM 706 N N . ARG A 1 88 ? 0.587 1.574 -11.617 1.00 95.75 88 ARG A N 1
ATOM 707 C CA . ARG A 1 88 ? 0.100 0.320 -11.037 1.00 95.75 88 ARG A CA 1
ATOM 708 C C . ARG A 1 88 ? -0.214 0.496 -9.564 1.00 95.75 88 ARG A C 1
ATOM 710 O O . ARG A 1 88 ? 0.202 1.466 -8.922 1.00 95.75 88 ARG A O 1
ATOM 717 N N . GLY A 1 89 ? -0.945 -0.459 -9.011 1.00 96.06 89 GLY A N 1
ATOM 718 C CA . GLY A 1 89 ? -1.111 -0.534 -7.576 1.00 96.06 89 GLY A CA 1
ATOM 719 C C . GLY A 1 89 ? -2.011 -1.664 -7.122 1.00 96.06 89 GLY A C 1
ATOM 720 O O . GLY A 1 89 ? -2.681 -2.313 -7.919 1.00 96.06 89 GLY A O 1
ATOM 721 N N . LEU A 1 90 ? -1.997 -1.868 -5.815 1.00 96.69 90 LEU A N 1
ATOM 722 C CA . LEU A 1 90 ? -2.648 -2.947 -5.100 1.00 96.69 90 LEU A CA 1
ATOM 723 C C . LEU A 1 90 ? -3.515 -2.364 -3.989 1.00 96.69 90 LEU A C 1
ATOM 725 O O . LEU A 1 90 ? -3.198 -1.307 -3.438 1.00 96.69 90 LEU A O 1
ATOM 729 N N . ALA A 1 91 ? -4.586 -3.065 -3.641 1.00 96.75 91 ALA A N 1
ATOM 730 C CA . ALA A 1 91 ? -5.482 -2.682 -2.562 1.00 96.75 91 ALA A CA 1
ATOM 731 C C . ALA A 1 91 ? -5.782 -3.842 -1.615 1.00 96.75 91 ALA A C 1
ATOM 733 O O . ALA A 1 91 ? -5.922 -4.994 -2.035 1.00 96.75 91 ALA A O 1
ATOM 734 N N . TRP A 1 92 ? -5.963 -3.484 -0.346 1.00 97.44 92 TRP A N 1
ATOM 735 C CA . TRP A 1 92 ? -6.427 -4.353 0.725 1.00 97.44 92 TRP A CA 1
ATOM 736 C C . TRP A 1 92 ? -7.583 -3.700 1.463 1.00 97.44 92 TRP A C 1
ATOM 738 O O . TRP A 1 92 ? -7.583 -2.490 1.692 1.00 97.44 92 TRP A O 1
ATOM 748 N N . VAL A 1 93 ? -8.541 -4.509 1.897 1.00 97.00 93 VAL A N 1
ATOM 749 C CA . VAL A 1 93 ? -9.573 -4.080 2.840 1.00 97.00 93 VAL A CA 1
ATOM 750 C C . VAL A 1 93 ? -9.141 -4.497 4.239 1.00 97.00 93 VAL A C 1
ATOM 752 O O . VAL A 1 93 ? -8.743 -5.636 4.460 1.00 97.00 93 VAL A O 1
ATOM 755 N N . VAL A 1 94 ? -9.213 -3.565 5.184 1.00 97.44 94 VAL A N 1
ATOM 756 C CA . VAL A 1 94 ? -8.781 -3.756 6.570 1.00 97.44 94 VAL A CA 1
ATOM 757 C C . VAL A 1 94 ? -9.947 -3.490 7.498 1.00 97.44 94 VAL A C 1
ATOM 759 O O . VAL A 1 94 ? -10.587 -2.442 7.410 1.00 97.44 94 VAL A O 1
ATOM 762 N N . ASP A 1 95 ? -10.185 -4.405 8.427 1.00 96.69 95 ASP A N 1
ATOM 763 C CA . ASP A 1 95 ? -11.033 -4.160 9.587 1.00 96.69 95 ASP A CA 1
ATOM 764 C C . ASP A 1 95 ? -10.160 -4.147 10.848 1.00 96.69 95 ASP A C 1
ATOM 766 O O . ASP A 1 95 ? -9.649 -5.177 11.296 1.00 96.69 95 ASP A O 1
ATOM 770 N N . LEU A 1 96 ? -9.965 -2.954 11.414 1.00 94.00 96 LEU A N 1
ATOM 771 C CA . LEU A 1 96 ? -9.119 -2.730 12.586 1.00 94.00 96 LEU A CA 1
ATOM 772 C C . LEU A 1 96 ? -9.694 -3.349 13.862 1.00 94.00 96 LEU A C 1
ATOM 774 O O . LEU A 1 96 ? -8.921 -3.630 14.785 1.00 94.00 96 LEU A O 1
ATOM 778 N N . ASN A 1 97 ? -11.014 -3.539 13.928 1.00 93.62 97 ASN A N 1
ATOM 779 C CA . ASN A 1 97 ? -11.692 -4.109 15.089 1.00 93.62 97 ASN A CA 1
ATOM 780 C C . ASN A 1 97 ? -11.599 -5.633 15.062 1.00 93.62 97 ASN A C 1
ATOM 782 O O . ASN A 1 97 ? -11.267 -6.250 16.072 1.00 93.62 97 ASN A O 1
ATOM 786 N N . LEU A 1 98 ? -11.842 -6.228 13.892 1.00 95.12 98 LEU A N 1
ATOM 787 C CA . LEU A 1 98 ? -11.774 -7.674 13.683 1.00 95.12 98 LEU A CA 1
ATOM 788 C C . LEU A 1 98 ? -10.350 -8.186 13.458 1.00 95.12 98 LEU A C 1
ATOM 790 O O . LEU A 1 98 ? -10.140 -9.395 13.421 1.00 95.12 98 LEU A O 1
ATOM 794 N N . LYS A 1 99 ? -9.379 -7.280 13.305 1.00 94.81 99 LYS A N 1
ATOM 795 C CA . LYS A 1 99 ? -8.001 -7.606 12.929 1.00 94.81 99 LYS A CA 1
ATOM 796 C C . LYS A 1 99 ? -7.948 -8.471 11.666 1.00 94.81 99 LYS A C 1
ATOM 798 O O . LYS A 1 99 ? -7.158 -9.408 11.572 1.00 94.81 99 LYS A O 1
ATOM 803 N N . LEU A 1 100 ? -8.751 -8.094 10.675 1.00 95.25 100 LEU A N 1
ATOM 804 C CA . LEU A 1 100 ? -8.843 -8.776 9.391 1.00 95.25 100 LEU A CA 1
ATOM 805 C C . LEU A 1 100 ? -8.201 -7.945 8.273 1.00 95.25 100 LEU A C 1
ATOM 807 O O . LEU A 1 100 ? -8.380 -6.726 8.225 1.00 95.25 100 LEU A O 1
ATOM 811 N N . VAL A 1 101 ? -7.494 -8.621 7.368 1.00 96.25 101 VAL A N 1
ATOM 812 C CA . VAL A 1 101 ? -6.964 -8.064 6.117 1.00 96.25 101 VAL A CA 1
ATOM 813 C C . VAL A 1 101 ? -7.429 -8.958 4.967 1.00 96.25 101 VAL A C 1
ATOM 815 O O . VAL A 1 101 ? -7.212 -10.165 5.001 1.00 96.25 101 VAL A O 1
ATOM 818 N N . GLU A 1 102 ? -8.072 -8.371 3.961 1.00 94.75 102 GLU A N 1
ATOM 819 C CA . GLU A 1 102 ? -8.557 -9.052 2.755 1.00 94.75 102 GLU A CA 1
ATOM 820 C C . GLU A 1 102 ? -7.854 -8.476 1.515 1.00 94.75 102 GLU A C 1
ATOM 822 O O . GLU A 1 102 ? -7.753 -7.255 1.373 1.00 94.75 102 GLU A O 1
ATOM 827 N N . GLY A 1 103 ? -7.382 -9.337 0.608 1.00 90.75 103 GLY A N 1
ATOM 828 C CA . GLY A 1 103 ? -6.639 -8.954 -0.601 1.00 90.75 103 GLY A CA 1
ATOM 829 C C . GLY A 1 103 ? -5.333 -9.750 -0.774 1.00 90.75 103 GLY A C 1
ATOM 830 O O . GLY A 1 103 ? -5.150 -10.753 -0.082 1.00 90.75 103 GLY A O 1
ATOM 831 N N . PRO A 1 104 ? -4.411 -9.314 -1.655 1.00 93.56 104 PRO A N 1
ATOM 832 C CA . PRO A 1 104 ? -4.485 -8.104 -2.478 1.00 93.56 104 PRO A CA 1
ATOM 833 C C . PRO A 1 104 ? -5.438 -8.238 -3.673 1.00 93.56 104 PRO A C 1
ATOM 835 O O . PRO A 1 104 ? -5.689 -9.333 -4.171 1.00 93.56 104 PRO A O 1
ATOM 838 N N . ARG A 1 105 ? 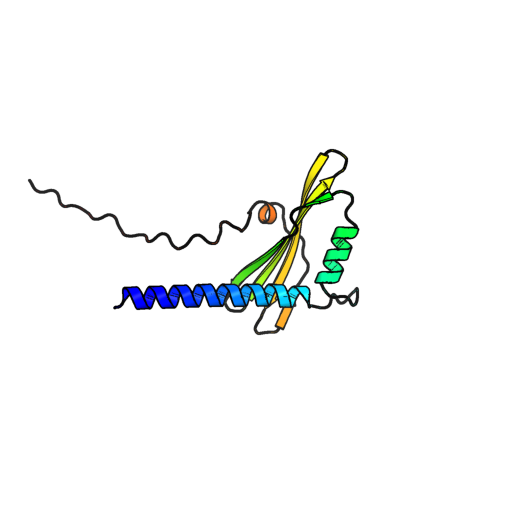-5.912 -7.096 -4.174 1.00 95.00 105 ARG A N 1
ATOM 839 C CA . ARG A 1 105 ? -6.460 -6.950 -5.533 1.00 95.00 105 ARG A CA 1
ATOM 840 C C . ARG A 1 105 ? -5.699 -5.866 -6.289 1.00 95.00 105 ARG A C 1
ATOM 842 O O . ARG A 1 105 ? -5.194 -4.939 -5.657 1.00 95.00 105 ARG A O 1
ATOM 849 N N . ASP A 1 106 ? -5.703 -5.914 -7.615 1.00 95.50 106 ASP A N 1
ATOM 850 C CA . ASP A 1 106 ? -5.198 -4.806 -8.428 1.00 95.50 106 ASP A CA 1
ATOM 851 C C . ASP A 1 106 ? -6.117 -3.578 -8.343 1.00 95.50 106 ASP A C 1
ATOM 853 O O . ASP A 1 106 ? -7.351 -3.679 -8.268 1.00 95.50 106 ASP A O 1
ATOM 857 N N . LEU A 1 107 ? -5.504 -2.395 -8.361 1.00 94.38 107 LEU A N 1
ATOM 858 C CA . LEU A 1 107 ? -6.210 -1.136 -8.555 1.00 94.38 107 LEU A CA 1
ATOM 859 C C . LEU A 1 107 ? -6.575 -0.966 -10.028 1.00 94.38 107 LEU A C 1
ATOM 861 O O . LEU A 1 107 ? -5.763 -1.162 -10.931 1.00 94.38 107 LEU A O 1
ATOM 865 N N . THR A 1 108 ? -7.807 -0.543 -10.276 1.00 93.00 108 THR A N 1
ATOM 866 C CA . THR A 1 108 ? -8.282 -0.241 -11.627 1.00 93.00 108 THR A CA 1
ATOM 867 C C . THR A 1 108 ? -7.683 1.077 -12.144 1.00 93.00 108 THR A C 1
ATOM 869 O O . THR A 1 108 ? -7.355 1.962 -11.348 1.00 93.00 108 THR A O 1
ATOM 872 N N . PRO A 1 109 ? -7.624 1.303 -13.473 1.00 88.62 109 PRO A N 1
ATOM 873 C CA . PRO A 1 109 ? -7.151 2.575 -14.029 1.00 88.62 109 PRO A CA 1
ATOM 874 C C . PRO A 1 109 ? -7.907 3.798 -13.491 1.00 88.62 109 PRO A C 1
ATOM 876 O O . PRO A 1 109 ? -7.324 4.860 -13.282 1.00 88.62 109 PRO A O 1
ATOM 879 N N . ARG A 1 110 ? -9.209 3.642 -13.213 1.00 88.44 110 ARG A N 1
ATOM 880 C CA . ARG A 1 110 ? -10.034 4.695 -12.609 1.00 88.44 110 ARG A CA 1
ATOM 881 C C . ARG A 1 110 ? -9.562 5.043 -11.198 1.00 88.44 110 ARG A C 1
ATOM 883 O O . ARG A 1 110 ? -9.502 6.218 -10.860 1.00 88.44 110 ARG A O 1
ATOM 890 N N . GLU A 1 111 ? -9.238 4.042 -10.388 1.00 90.00 111 GLU A N 1
ATOM 891 C CA . GLU A 1 111 ? -8.738 4.236 -9.025 1.00 90.00 111 GLU A CA 1
ATOM 892 C C . GLU A 1 111 ? -7.351 4.880 -9.025 1.00 90.00 111 GLU A C 1
ATOM 894 O O . GLU A 1 111 ? -7.107 5.814 -8.271 1.00 90.00 111 GLU A O 1
ATOM 899 N N . LEU A 1 112 ? -6.478 4.464 -9.942 1.00 87.12 112 LEU A N 1
ATOM 900 C CA . LEU A 1 112 ? -5.138 5.029 -10.094 1.00 87.12 112 LEU A CA 1
ATOM 901 C C . LEU A 1 112 ? -5.144 6.472 -10.623 1.00 87.12 112 LEU A C 1
ATOM 903 O O . LEU A 1 112 ? -4.252 7.250 -10.280 1.00 87.12 112 LEU A O 1
ATOM 907 N N . GLY A 1 113 ? -6.127 6.845 -11.447 1.00 77.06 113 GLY A N 1
ATOM 908 C CA . GLY A 1 113 ? -6.285 8.204 -11.976 1.00 77.06 113 GLY A CA 1
ATOM 909 C C . GLY A 1 113 ? -6.749 9.229 -10.937 1.00 77.06 113 GLY A C 1
ATOM 910 O O . GLY A 1 113 ? -6.508 10.426 -11.098 1.00 77.06 113 GLY A O 1
ATOM 911 N N . HIS A 1 114 ? -7.369 8.781 -9.846 1.00 66.06 114 HIS A N 1
ATOM 912 C CA . HIS A 1 114 ? -7.608 9.629 -8.689 1.00 66.06 114 HIS A CA 1
ATOM 913 C C . HIS A 1 114 ? -6.325 9.671 -7.858 1.00 66.06 114 HIS A C 1
ATOM 915 O O . HIS A 1 114 ? -6.051 8.764 -7.081 1.00 66.06 114 HIS A O 1
ATOM 921 N N . ASP A 1 115 ? -5.512 10.722 -8.009 1.00 54.09 115 ASP A N 1
ATOM 922 C CA . ASP A 1 115 ? -4.518 11.017 -6.978 1.00 54.09 115 ASP A CA 1
ATOM 923 C C . ASP A 1 115 ? -5.294 11.378 -5.707 1.00 54.09 115 ASP A C 1
ATOM 925 O O . ASP A 1 115 ? -5.950 12.416 -5.593 1.00 54.09 115 ASP A O 1
ATOM 929 N N . MET A 1 116 ? -5.316 10.437 -4.773 1.00 53.47 116 MET A N 1
ATOM 930 C CA . MET A 1 116 ? -6.206 10.448 -3.615 1.00 53.47 116 MET A CA 1
ATOM 931 C C . MET A 1 116 ? -5.798 11.489 -2.551 1.00 53.47 116 MET A C 1
ATOM 933 O O . MET A 1 116 ? -6.368 11.547 -1.464 1.00 53.47 116 MET A O 1
ATOM 937 N N . SER A 1 117 ? -4.832 12.350 -2.878 1.00 52.09 117 SER A N 1
ATOM 938 C CA . SER A 1 117 ? -4.471 13.573 -2.158 1.00 52.09 117 SER A CA 1
ATOM 939 C C . SER A 1 117 ? -5.613 14.609 -2.133 1.00 52.09 117 SER A C 1
ATOM 941 O O . SER A 1 117 ? -5.647 15.476 -1.262 1.00 52.09 117 SER A O 1
ATOM 943 N N . GLY A 1 118 ? -6.589 14.506 -3.045 1.00 40.66 118 GLY A N 1
ATOM 944 C CA . GLY A 1 118 ? -7.700 15.457 -3.179 1.00 40.66 118 GLY A CA 1
ATOM 945 C C . GLY A 1 118 ? -8.923 15.241 -2.273 1.00 40.66 118 GLY A C 1
ATOM 946 O O . GLY A 1 118 ? -9.810 16.097 -2.274 1.00 40.66 118 GLY A O 1
ATOM 947 N N . GLN A 1 119 ? -9.014 14.139 -1.516 1.00 44.72 119 GLN A N 1
ATOM 948 C CA . GLN A 1 119 ? -10.186 13.860 -0.662 1.00 44.72 119 GLN A CA 1
ATOM 949 C C . GLN A 1 119 ? -10.133 14.518 0.722 1.00 44.72 119 GLN A C 1
ATOM 951 O O . GLN A 1 119 ? -11.158 14.590 1.393 1.00 44.72 119 GLN A O 1
ATOM 956 N N . HIS A 1 120 ? -9.005 15.122 1.103 1.00 39.09 120 HIS A N 1
ATOM 957 C CA . HIS A 1 120 ? -8.902 15.940 2.313 1.00 39.09 120 HIS A CA 1
ATOM 958 C C . HIS A 1 120 ? -9.333 17.400 2.062 1.00 39.09 120 HIS A C 1
ATOM 960 O O . HIS A 1 120 ? -8.705 18.344 2.542 1.00 39.09 120 HIS A O 1
ATOM 966 N N . ARG A 1 121 ? -10.408 17.630 1.291 1.00 40.19 121 ARG A N 1
ATOM 967 C CA . ARG A 1 121 ? -11.071 18.940 1.324 1.00 40.19 121 ARG A CA 1
ATOM 968 C C . ARG A 1 121 ? -11.829 19.018 2.641 1.00 40.19 121 ARG A C 1
ATOM 970 O O . ARG A 1 121 ? -12.854 18.362 2.803 1.00 40.19 121 ARG A O 1
ATOM 977 N N . SER A 1 122 ? -11.320 19.835 3.560 1.00 42.84 122 SER A N 1
ATOM 978 C CA . SER A 1 122 ? -12.096 20.392 4.669 1.00 42.84 122 SER A CA 1
ATOM 979 C C . SER A 1 122 ? -13.503 20.751 4.175 1.00 42.84 122 SER A C 1
ATOM 981 O O . SER A 1 122 ? -13.614 21.249 3.045 1.00 42.84 122 SER A O 1
ATOM 983 N N . PRO A 1 123 ? -14.572 20.521 4.959 1.00 37.78 123 PRO A N 1
ATOM 984 C CA . PRO A 1 123 ? -15.901 20.942 4.546 1.00 37.78 123 PRO A CA 1
ATOM 985 C C . PRO A 1 123 ? -15.829 22.434 4.216 1.00 37.78 123 PRO A C 1
ATOM 987 O O . PRO A 1 123 ? -15.430 23.245 5.055 1.00 37.78 123 PRO A O 1
ATOM 990 N N . LYS A 1 124 ? -16.149 22.798 2.967 1.00 40.19 124 LYS A N 1
ATOM 991 C CA . LYS A 1 124 ? -16.475 24.188 2.658 1.00 40.19 124 LYS A CA 1
ATOM 992 C C . LYS A 1 124 ? -17.625 24.526 3.594 1.00 40.19 124 LYS A C 1
ATOM 994 O O . LYS A 1 124 ? -18.663 23.877 3.546 1.00 40.19 124 LYS A O 1
ATOM 999 N N . SER A 1 125 ? -17.386 25.474 4.489 1.00 42.03 125 SER A N 1
ATOM 1000 C CA . SER A 1 125 ? -18.444 26.105 5.256 1.00 42.03 125 SER A CA 1
ATOM 1001 C C . SER A 1 125 ? -19.398 26.733 4.241 1.00 42.03 125 SER A C 1
ATOM 1003 O O . SER A 1 125 ? -19.094 27.789 3.686 1.00 42.03 125 SER A O 1
ATOM 1005 N N . ASP A 1 126 ? -20.496 26.045 3.930 1.00 42.44 126 ASP A N 1
ATOM 1006 C CA . ASP A 1 126 ? -21.647 26.629 3.247 1.00 42.44 126 ASP A CA 1
ATOM 1007 C C . ASP A 1 126 ? -22.328 27.565 4.250 1.00 42.44 126 ASP A C 1
ATOM 1009 O O . ASP A 1 126 ? -23.341 27.247 4.871 1.00 42.44 126 ASP A O 1
ATOM 1013 N N . ALA A 1 127 ? -21.722 28.733 4.459 1.00 42.56 127 ALA A N 1
ATOM 1014 C CA . ALA A 1 127 ? -22.458 29.865 4.984 1.00 42.56 127 ALA A CA 1
ATOM 1015 C C . ALA A 1 127 ? -23.425 30.312 3.872 1.00 42.56 127 ALA A C 1
ATOM 1017 O O . ALA A 1 127 ? -22.966 30.595 2.760 1.00 42.56 127 ALA A O 1
ATOM 1018 N N . PRO A 1 128 ? -24.747 30.353 4.117 1.00 40.16 128 PRO A N 1
ATOM 1019 C CA . PRO A 1 128 ? -25.683 30.848 3.119 1.00 40.16 128 PRO A CA 1
ATOM 1020 C C . PRO A 1 128 ? -25.375 32.325 2.819 1.00 40.16 128 PRO A C 1
ATOM 1022 O O . PRO A 1 128 ? -24.997 33.062 3.736 1.00 40.16 128 PRO A O 1
ATOM 1025 N N . PRO A 1 129 ? -25.523 32.785 1.563 1.00 40.84 129 PRO A N 1
ATOM 1026 C CA . PRO A 1 129 ? -25.355 34.196 1.251 1.00 40.84 129 PRO A CA 1
ATOM 1027 C C . PRO A 1 129 ? -26.381 35.010 2.043 1.00 40.84 129 PRO A C 1
ATOM 1029 O O . PRO A 1 129 ? -27.580 34.727 2.010 1.00 40.84 129 PRO A O 1
ATOM 1032 N N . ALA A 1 130 ? -25.890 36.012 2.773 1.00 43.25 130 ALA A N 1
ATOM 1033 C CA . ALA A 1 130 ? -26.728 36.999 3.427 1.00 43.25 130 ALA A CA 1
ATOM 1034 C C . ALA A 1 130 ? -27.581 37.702 2.362 1.00 43.25 130 ALA A C 1
ATOM 1036 O O . ALA A 1 130 ? -27.060 38.303 1.423 1.00 43.25 130 ALA A O 1
ATOM 1037 N N . VAL A 1 131 ? -28.899 37.588 2.502 1.00 46.16 131 VAL A N 1
ATOM 1038 C CA . VAL A 1 131 ? -29.864 38.398 1.763 1.00 46.16 131 VAL A CA 1
ATOM 1039 C C . VAL A 1 131 ? -29.810 39.795 2.374 1.00 46.16 131 VAL A C 1
ATOM 1041 O O . VAL A 1 131 ? -30.365 40.012 3.451 1.00 46.16 131 VAL A O 1
ATOM 1044 N N . GLU A 1 132 ? -29.123 40.734 1.726 1.00 45.47 132 GLU A N 1
ATOM 1045 C CA . GLU A 1 132 ? -29.321 42.149 2.035 1.00 45.47 132 GLU A CA 1
ATOM 1046 C C . GLU A 1 132 ? -30.634 42.612 1.403 1.00 45.47 132 GLU A C 1
ATOM 1048 O O . GLU A 1 132 ? -30.866 42.491 0.198 1.00 45.47 132 GLU A O 1
ATOM 1053 N N . LEU A 1 133 ? -31.520 43.069 2.288 1.00 43.25 133 LEU A N 1
ATOM 1054 C CA . LEU A 1 133 ? -32.821 43.627 1.982 1.00 43.25 133 LEU A CA 1
ATOM 1055 C C . LEU A 1 133 ? -32.681 44.855 1.079 1.00 43.25 133 LEU A C 1
ATOM 1057 O O . LEU A 1 133 ? -31.927 45.780 1.372 1.00 43.25 133 LEU A O 1
ATOM 1061 N N . ILE A 1 134 ? -33.508 44.883 0.040 1.00 45.12 134 ILE A N 1
ATOM 1062 C CA . ILE A 1 134 ? -33.884 46.095 -0.683 1.00 45.12 134 ILE A CA 1
ATOM 1063 C C . ILE A 1 134 ? -34.554 47.043 0.324 1.00 45.12 134 ILE A C 1
ATOM 1065 O O . ILE A 1 134 ? -35.494 46.639 1.014 1.00 45.12 134 ILE A O 1
ATOM 1069 N N . GLN A 1 135 ? -34.085 48.286 0.403 1.00 46.84 135 GLN A N 1
ATOM 1070 C CA . GLN A 1 135 ? -34.864 49.397 0.946 1.00 46.84 135 GLN A CA 1
ATOM 1071 C C . GLN A 1 135 ? -35.041 50.436 -0.165 1.00 46.84 135 GLN A C 1
ATOM 1073 O O . GLN A 1 135 ? -34.060 50.805 -0.813 1.00 46.84 135 GLN A O 1
ATOM 1078 N N . ASP A 1 136 ? -36.305 50.801 -0.399 1.00 50.78 136 ASP A N 1
ATOM 1079 C CA . ASP A 1 136 ? -36.766 51.917 -1.238 1.00 50.78 136 ASP A CA 1
ATOM 1080 C C . ASP A 1 136 ? -36.209 53.276 -0.780 1.00 50.78 136 ASP A C 1
ATOM 1082 O O . ASP A 1 136 ? -36.066 53.481 0.451 1.00 50.78 136 ASP A O 1
#

Secondary structure (DSSP, 8-state):
-HHHHHHHHHHHHHHHHHHHHHHHHHHHHHSEETTTTEEHHHHHHHHHHT-SSEEEEEEEEEEEEETTEEEEEEEEEEE-TTS-EEEEEEEEEEETTTTEEEEEEEPPHHHHHS-GGGG-------PPPP-PPP--

Sequence (136 aa):
MEAEWQMRESIRQTLSGGREEDAAITMVREHKVPEADVSVAEWVQRVLDAVDGDVMFPRWQAYRRAVGRYEVWFSYTVLAGDGTVDKRGLAWVVDLNLKLVEGPRDLTPRELGHDMSGQHRSPKSDAPPAVELIQD